Protein AF-A0A1M5Y5P0-F1 (afdb_monomer_lite)

Sequence (72 aa):
MNLVDKIVTSVGLLASLAAAGFWLWGSLIEVPDNIDTIVGELQRVGRLNAWAALAALIAALCAAHAFWRQMT

Radius of gyration: 16.72 Å; chains: 1; bounding box: 42×16×46 Å

Structure (mmCIF, N/CA/C/O backbone):
data_AF-A0A1M5Y5P0-F1
#
_entry.id   AF-A0A1M5Y5P0-F1
#
loop_
_atom_site.group_PDB
_atom_site.id
_atom_site.type_symbol
_atom_site.label_atom_id
_atom_site.label_alt_id
_atom_site.label_comp_id
_atom_site.label_asym_id
_atom_site.label_entity_id
_atom_site.label_seq_id
_atom_site.pdbx_PDB_ins_code
_atom_site.Cartn_x
_atom_site.Cartn_y
_atom_site.Cartn_z
_atom_site.occupancy
_atom_site.B_iso_or_equiv
_atom_site.auth_seq_id
_atom_site.auth_comp_id
_atom_site.auth_asym_id
_atom_site.auth_atom_id
_atom_site.pdbx_PDB_model_num
ATOM 1 N N . MET A 1 1 ? 14.856 -8.003 -17.978 1.00 66.88 1 MET A N 1
ATOM 2 C CA . MET A 1 1 ? 14.346 -7.298 -16.781 1.00 66.88 1 MET A CA 1
ATOM 3 C C . MET A 1 1 ? 15.533 -6.935 -15.907 1.00 66.88 1 MET A C 1
ATOM 5 O O . MET A 1 1 ? 16.209 -7.848 -15.431 1.00 66.88 1 MET A O 1
ATOM 9 N N . ASN A 1 2 ? 15.839 -5.644 -15.774 1.00 87.25 2 ASN A N 1
ATOM 10 C CA . ASN A 1 2 ? 17.000 -5.206 -14.996 1.00 87.25 2 ASN A CA 1
ATOM 11 C C . ASN A 1 2 ? 16.734 -5.359 -13.493 1.00 87.25 2 ASN A C 1
ATOM 13 O O . ASN A 1 2 ? 15.588 -5.498 -13.062 1.00 87.25 2 ASN A O 1
ATOM 17 N N . LEU A 1 3 ? 17.799 -5.350 -12.686 1.00 91.25 3 LEU A N 1
ATOM 18 C CA . LEU A 1 3 ? 17.701 -5.492 -11.229 1.00 91.25 3 LEU A CA 1
ATOM 19 C C . LEU A 1 3 ? 16.748 -4.452 -10.611 1.00 91.25 3 LEU A C 1
ATOM 21 O O . LEU A 1 3 ? 15.954 -4.792 -9.741 1.00 91.25 3 LEU A O 1
ATOM 25 N N . VAL A 1 4 ? 16.772 -3.217 -11.124 1.00 90.00 4 VAL A N 1
ATOM 26 C CA . VAL A 1 4 ? 15.877 -2.127 -10.703 1.00 90.00 4 VAL A CA 1
ATOM 27 C C . VAL A 1 4 ? 14.408 -2.482 -10.944 1.00 90.00 4 VAL A C 1
ATOM 29 O O . VAL A 1 4 ? 13.599 -2.358 -10.030 1.00 90.00 4 VAL A O 1
ATOM 32 N N . ASP A 1 5 ? 14.066 -3.004 -12.126 1.00 89.56 5 ASP A N 1
ATOM 33 C CA . ASP A 1 5 ? 12.685 -3.382 -12.460 1.00 89.56 5 ASP A CA 1
ATOM 34 C C . ASP A 1 5 ? 12.166 -4.479 -11.510 1.00 89.56 5 ASP A C 1
ATOM 36 O O . ASP A 1 5 ? 11.014 -4.446 -11.074 1.00 89.56 5 ASP A O 1
ATOM 40 N N . LYS A 1 6 ? 13.034 -5.432 -11.133 1.00 91.88 6 LYS A N 1
ATOM 41 C CA . LYS A 1 6 ? 12.701 -6.476 -10.151 1.00 91.88 6 LYS A CA 1
ATOM 42 C C . LYS A 1 6 ? 12.421 -5.885 -8.771 1.00 91.88 6 LYS A C 1
ATOM 44 O O . LYS A 1 6 ? 11.423 -6.248 -8.160 1.00 91.88 6 LYS A O 1
ATOM 49 N N . ILE A 1 7 ? 13.270 -4.971 -8.296 1.00 94.19 7 ILE A N 1
ATOM 50 C CA . ILE A 1 7 ? 13.094 -4.321 -6.989 1.00 94.19 7 ILE A CA 1
ATOM 51 C C . ILE A 1 7 ? 11.785 -3.527 -6.963 1.00 94.19 7 ILE A C 1
ATOM 53 O O . ILE A 1 7 ? 10.986 -3.714 -6.049 1.00 94.19 7 ILE A O 1
ATOM 57 N N . VAL A 1 8 ? 11.529 -2.700 -7.981 1.00 93.25 8 VAL A N 1
ATOM 58 C CA . VAL A 1 8 ? 10.308 -1.881 -8.066 1.00 93.25 8 VAL A CA 1
ATOM 59 C C . VAL A 1 8 ? 9.056 -2.757 -8.084 1.00 93.25 8 VAL A C 1
ATOM 61 O O . VAL A 1 8 ? 8.097 -2.467 -7.372 1.00 93.25 8 VAL A O 1
ATOM 64 N N . THR A 1 9 ? 9.074 -3.859 -8.836 1.00 93.00 9 THR A N 1
ATOM 65 C CA . THR A 1 9 ? 7.937 -4.790 -8.895 1.00 93.00 9 THR A CA 1
ATOM 66 C C . THR A 1 9 ? 7.695 -5.468 -7.545 1.00 93.00 9 THR A C 1
ATOM 68 O O . THR A 1 9 ? 6.555 -5.534 -7.089 1.00 93.00 9 THR A O 1
ATOM 71 N N . SER A 1 10 ? 8.753 -5.922 -6.865 1.00 94.38 10 SER A N 1
ATOM 72 C CA . SER A 1 10 ? 8.641 -6.527 -5.531 1.00 94.38 10 SER A CA 1
ATOM 73 C C . SER A 1 10 ? 8.119 -5.539 -4.485 1.00 94.38 10 SER A C 1
ATOM 75 O O . SER A 1 10 ? 7.262 -5.899 -3.681 1.00 94.38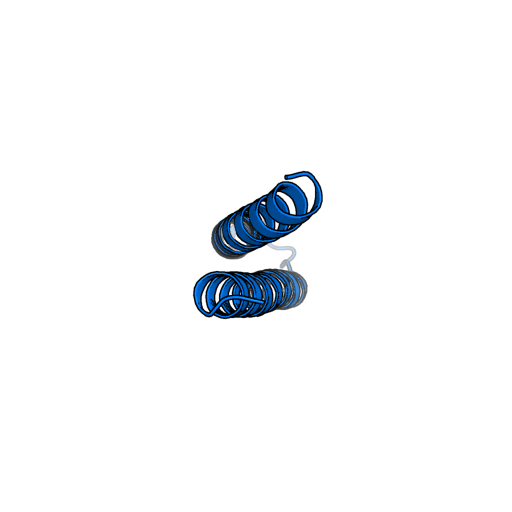 10 SER A O 1
ATOM 77 N N . VAL A 1 11 ? 8.590 -4.287 -4.508 1.00 96.19 11 VAL A N 1
ATOM 78 C CA . VAL A 1 11 ? 8.085 -3.228 -3.620 1.00 96.19 11 VAL A CA 1
ATOM 79 C C . VAL A 1 11 ? 6.611 -2.948 -3.905 1.00 96.19 11 VAL A C 1
ATOM 81 O O . VAL A 1 11 ? 5.818 -2.905 -2.968 1.00 96.19 11 VAL A O 1
ATOM 84 N N . GLY A 1 12 ? 6.222 -2.835 -5.177 1.00 94.94 12 GLY A N 1
ATOM 85 C CA . GLY A 1 12 ? 4.827 -2.632 -5.569 1.00 94.94 12 GLY A CA 1
ATOM 86 C C . GLY A 1 12 ? 3.908 -3.767 -5.111 1.00 94.94 12 GLY A C 1
ATOM 87 O O . GLY A 1 12 ? 2.812 -3.509 -4.612 1.00 94.94 12 GLY A O 1
ATOM 88 N N . LEU A 1 13 ? 4.373 -5.016 -5.203 1.00 96.62 13 LEU A N 1
ATOM 89 C CA . LEU A 1 13 ? 3.649 -6.188 -4.708 1.00 96.62 13 LEU A CA 1
ATOM 90 C C . LEU A 1 13 ? 3.438 -6.120 -3.190 1.00 96.62 13 LEU A C 1
ATOM 92 O O . LEU A 1 13 ? 2.309 -6.246 -2.721 1.00 96.62 13 LEU A O 1
ATOM 96 N N . LEU A 1 14 ? 4.508 -5.890 -2.423 1.00 97.50 14 LEU A N 1
ATOM 97 C CA . LEU A 1 14 ? 4.432 -5.807 -0.962 1.00 97.50 14 LEU A CA 1
ATOM 98 C C . LEU A 1 14 ? 3.557 -4.637 -0.501 1.00 97.50 14 LEU A C 1
ATOM 100 O O . LEU A 1 14 ? 2.754 -4.797 0.415 1.00 97.50 14 LEU A O 1
ATOM 104 N N . ALA A 1 15 ? 3.665 -3.484 -1.160 1.00 95.69 15 ALA A N 1
ATOM 105 C CA . ALA A 1 15 ? 2.839 -2.317 -0.875 1.00 95.69 15 ALA A CA 1
ATOM 106 C C . ALA A 1 15 ? 1.351 -2.587 -1.165 1.00 95.69 15 ALA A C 1
ATOM 108 O O . ALA A 1 15 ? 0.492 -2.218 -0.367 1.00 95.69 15 ALA A O 1
ATOM 109 N N . SER A 1 16 ? 1.044 -3.310 -2.246 1.00 95.69 16 SER A N 1
ATOM 110 C CA . SER A 1 16 ? -0.331 -3.721 -2.571 1.00 95.69 16 SER A CA 1
ATOM 111 C C . SER A 1 16 ? -0.904 -4.669 -1.516 1.00 95.69 16 SER A C 1
ATOM 113 O O . SER A 1 16 ? -2.040 -4.495 -1.077 1.00 95.69 16 SER A O 1
ATOM 115 N N . LEU A 1 17 ? -0.109 -5.647 -1.066 1.00 97.00 17 LEU A N 1
ATOM 116 C CA . LEU A 1 17 ? -0.503 -6.568 0.003 1.00 97.00 17 LEU A CA 1
ATOM 117 C C . LEU A 1 17 ? -0.717 -5.840 1.332 1.00 97.00 17 LEU A C 1
ATOM 119 O O . LEU A 1 17 ? -1.683 -6.128 2.033 1.00 97.00 17 LEU A O 1
ATOM 123 N N . ALA A 1 18 ? 0.141 -4.874 1.666 1.00 95.81 18 ALA A N 1
ATOM 124 C CA . ALA A 1 18 ? -0.022 -4.053 2.860 1.00 95.81 18 ALA A CA 1
ATOM 125 C C . ALA A 1 18 ? -1.313 -3.221 2.800 1.00 95.81 18 ALA A C 1
ATOM 127 O O . ALA A 1 18 ? -2.074 -3.217 3.766 1.00 95.81 18 ALA A O 1
ATOM 128 N N . ALA A 1 19 ? -1.603 -2.578 1.663 1.00 95.75 19 ALA A N 1
ATOM 129 C CA . ALA A 1 19 ? -2.845 -1.830 1.463 1.00 95.75 19 ALA A CA 1
ATOM 130 C C . ALA A 1 19 ? -4.082 -2.724 1.640 1.00 95.75 19 ALA A C 1
ATOM 132 O O . ALA A 1 19 ? -4.986 -2.391 2.407 1.00 95.75 19 ALA A O 1
ATOM 133 N N . ALA A 1 20 ? -4.083 -3.897 0.998 1.00 95.38 20 ALA A N 1
ATOM 134 C CA . ALA A 1 20 ? -5.148 -4.884 1.142 1.00 95.38 20 ALA A CA 1
ATOM 135 C C . ALA A 1 20 ? -5.300 -5.363 2.595 1.00 95.38 20 ALA A C 1
ATOM 137 O O . ALA A 1 20 ? -6.420 -5.462 3.092 1.00 95.38 20 ALA A O 1
ATOM 138 N N . GLY A 1 21 ? -4.190 -5.602 3.298 1.00 95.88 21 GLY A N 1
ATOM 139 C CA . GLY A 1 21 ? -4.189 -5.987 4.709 1.00 95.88 21 GLY A CA 1
ATOM 140 C C . GLY A 1 21 ? -4.788 -4.914 5.620 1.00 95.88 21 GLY A C 1
ATOM 141 O O . GLY A 1 21 ? -5.603 -5.234 6.484 1.00 95.88 21 GLY A O 1
ATOM 142 N N . PHE A 1 22 ? -4.449 -3.640 5.407 1.00 94.94 22 PHE A N 1
ATOM 143 C CA . PHE A 1 22 ? -5.024 -2.535 6.178 1.00 94.94 22 PHE A CA 1
ATOM 144 C C . PHE A 1 22 ? -6.521 -2.353 5.919 1.00 94.94 22 PHE A C 1
ATOM 146 O O . PHE A 1 22 ? -7.269 -2.130 6.871 1.00 94.94 22 PHE A O 1
ATOM 153 N N . TRP A 1 23 ? -6.981 -2.483 4.672 1.00 94.94 23 TRP A N 1
ATOM 154 C CA . TRP A 1 23 ? -8.416 -2.431 4.371 1.00 94.94 23 TRP A CA 1
ATOM 155 C C . TRP A 1 23 ? -9.176 -3.633 4.920 1.00 94.94 23 TRP A C 1
ATOM 157 O O . TRP A 1 23 ? -10.260 -3.453 5.471 1.00 94.94 23 TRP A O 1
ATOM 167 N N . LEU A 1 24 ? -8.598 -4.835 4.844 1.00 94.62 24 LEU A N 1
ATOM 168 C CA . LEU A 1 24 ? -9.185 -6.021 5.458 1.00 94.62 24 LEU A CA 1
ATOM 169 C C . LEU A 1 24 ? -9.308 -5.834 6.972 1.00 94.62 24 LEU A C 1
ATOM 171 O O . LEU A 1 24 ? -10.381 -6.052 7.525 1.00 94.62 24 LEU A O 1
ATOM 175 N N . TRP A 1 25 ? -8.256 -5.356 7.639 1.00 92.38 25 TRP A N 1
ATOM 176 C CA . TRP A 1 25 ? -8.328 -5.043 9.064 1.00 92.38 25 TRP A CA 1
ATOM 177 C C . TRP A 1 25 ? -9.397 -3.985 9.356 1.00 92.38 25 TRP A C 1
ATOM 179 O O . TRP A 1 25 ? -10.221 -4.184 10.243 1.00 92.38 25 TRP A O 1
ATOM 189 N N . GLY A 1 26 ? -9.447 -2.903 8.576 1.00 90.19 26 GLY A N 1
ATOM 190 C CA . GLY A 1 26 ? -10.492 -1.887 8.698 1.00 90.19 26 GLY A CA 1
ATOM 191 C C . GLY A 1 26 ? -11.904 -2.473 8.595 1.00 90.19 26 GLY A C 1
ATOM 192 O O . GLY A 1 26 ? -12.766 -2.104 9.384 1.00 90.19 26 GLY A O 1
ATOM 193 N N . SER A 1 27 ? -12.125 -3.427 7.684 1.00 90.38 27 SER A N 1
ATOM 194 C CA . SER A 1 27 ? -13.427 -4.083 7.496 1.00 90.38 27 SER A CA 1
ATOM 195 C C . SER A 1 27 ? -13.860 -4.993 8.648 1.00 90.38 27 SER A C 1
ATOM 197 O O . SER A 1 27 ? -15.047 -5.269 8.785 1.00 90.38 27 SER A O 1
ATOM 199 N N . LEU A 1 28 ? -12.916 -5.447 9.478 1.00 93.00 28 LEU A N 1
ATOM 200 C CA . LEU A 1 28 ? -13.178 -6.306 10.639 1.00 93.00 28 LEU A CA 1
ATOM 201 C C . LEU A 1 28 ? -13.460 -5.509 11.922 1.00 93.00 28 LEU A C 1
ATOM 203 O O . LEU A 1 28 ? -13.707 -6.109 12.965 1.00 93.00 28 LEU A O 1
ATOM 207 N N . ILE A 1 29 ? -13.384 -4.177 11.880 1.00 88.19 29 ILE A N 1
ATOM 208 C CA . ILE A 1 29 ? -13.731 -3.333 13.025 1.00 88.19 29 ILE A CA 1
ATOM 209 C C . ILE A 1 29 ? -15.253 -3.202 13.083 1.00 88.19 29 ILE A C 1
ATOM 211 O O . ILE A 1 29 ? -15.867 -2.585 12.214 1.00 88.19 29 ILE A O 1
ATOM 215 N N . GLU A 1 30 ? -15.852 -3.774 14.125 1.00 87.50 30 GLU A N 1
ATOM 216 C CA . GLU A 1 30 ? -17.268 -3.587 14.434 1.00 87.50 30 GLU A CA 1
ATOM 217 C C . GLU A 1 30 ? -17.526 -2.140 14.863 1.00 87.50 30 GLU A C 1
ATOM 219 O O . GLU A 1 30 ? -16.815 -1.585 15.703 1.00 87.50 30 GLU A O 1
ATOM 224 N N . VAL A 1 31 ? -18.549 -1.522 14.275 1.00 82.69 31 VAL A N 1
ATOM 225 C CA . VAL A 1 31 ? -18.957 -0.155 14.603 1.00 82.69 31 VAL A CA 1
ATOM 226 C C . VAL A 1 31 ? -20.044 -0.230 15.682 1.00 82.69 31 VAL A C 1
ATOM 228 O O . VAL A 1 31 ? -21.120 -0.749 15.395 1.00 82.69 31 VAL A O 1
ATOM 231 N N . PRO A 1 32 ? -19.783 0.240 16.916 1.00 82.44 32 PRO A N 1
ATOM 232 C CA . PRO A 1 32 ? -20.726 0.122 18.027 1.00 82.44 32 PRO A CA 1
ATOM 233 C C . PRO A 1 32 ? -21.863 1.148 17.934 1.00 82.44 32 PRO A C 1
ATOM 235 O O . PRO A 1 32 ? -21.636 2.285 17.549 1.00 82.44 32 PRO A O 1
ATOM 238 N N . ASP A 1 33 ? -23.064 0.810 18.403 1.00 82.44 33 ASP A N 1
ATOM 239 C CA . ASP A 1 33 ? -24.250 1.685 18.290 1.00 82.44 33 ASP A CA 1
ATOM 240 C C . ASP A 1 33 ? -24.268 2.880 19.271 1.00 82.44 33 ASP A C 1
ATOM 242 O O . ASP A 1 33 ? -25.165 3.724 19.235 1.00 82.44 33 ASP A O 1
ATOM 246 N N . ASN A 1 34 ? -23.278 2.975 20.166 1.00 84.81 34 ASN A N 1
ATOM 247 C CA . ASN A 1 34 ? -23.126 4.091 21.098 1.00 84.81 34 ASN A CA 1
ATOM 248 C C . ASN A 1 34 ? -22.293 5.219 20.470 1.00 84.81 34 ASN A C 1
ATOM 250 O O . ASN A 1 34 ? -21.111 5.021 20.180 1.00 84.81 34 ASN A O 1
ATOM 254 N N . ILE A 1 35 ? -22.874 6.416 20.331 1.00 74.81 35 ILE A N 1
ATOM 255 C CA . ILE A 1 35 ? -22.250 7.573 19.663 1.00 74.81 35 ILE A CA 1
ATOM 256 C C . ILE A 1 35 ? -20.882 7.934 20.261 1.00 74.81 35 ILE A C 1
ATOM 258 O O . ILE A 1 35 ? -19.942 8.187 19.506 1.00 74.81 35 ILE A O 1
ATOM 262 N N . ASP A 1 36 ? -20.724 7.892 21.585 1.00 78.38 36 ASP A N 1
ATOM 263 C CA . ASP A 1 36 ? -19.447 8.239 22.229 1.00 78.38 36 ASP A CA 1
ATOM 264 C C . ASP A 1 36 ? -18.326 7.250 21.871 1.00 78.38 36 ASP A C 1
ATOM 266 O O . ASP A 1 36 ? -17.152 7.610 21.786 1.00 78.38 36 ASP A O 1
ATOM 270 N N . THR A 1 37 ? -18.685 5.989 21.622 1.00 79.38 37 THR A N 1
ATOM 271 C CA . THR A 1 37 ? -17.743 4.927 21.240 1.00 79.38 37 THR A CA 1
ATOM 272 C C . THR A 1 37 ? -17.520 4.890 19.722 1.00 79.38 37 THR A C 1
ATOM 274 O O . THR A 1 37 ? -16.410 4.610 19.265 1.00 79.38 37 THR A O 1
ATOM 277 N N . ILE A 1 38 ? -18.537 5.263 18.936 1.00 88.00 38 ILE A N 1
ATOM 278 C CA . ILE A 1 38 ? -1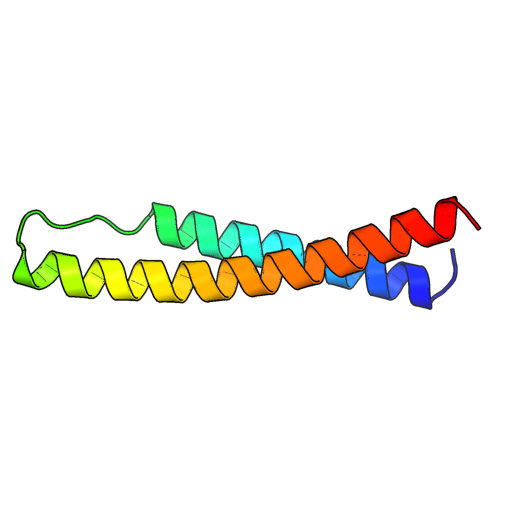8.502 5.294 17.466 1.00 88.00 38 ILE A CA 1
ATOM 279 C C . ILE A 1 38 ? -17.419 6.239 16.944 1.00 88.00 38 ILE A C 1
ATOM 281 O O . ILE A 1 38 ? -16.709 5.906 15.996 1.00 88.00 38 ILE A O 1
ATOM 285 N N . VAL A 1 39 ? -17.246 7.405 17.576 1.00 87.62 39 VAL A N 1
ATOM 286 C CA . VAL A 1 39 ? -16.257 8.402 17.140 1.00 87.62 39 VAL A CA 1
ATOM 287 C C . VAL A 1 39 ? -14.836 7.859 17.303 1.00 87.62 39 VAL A C 1
ATOM 289 O O . VAL A 1 39 ? -13.997 8.053 16.420 1.00 87.62 39 VAL A O 1
ATOM 292 N N . GLY A 1 40 ? -14.567 7.140 18.397 1.00 87.56 40 GLY A N 1
ATOM 293 C CA . GLY A 1 40 ? -13.266 6.520 18.653 1.00 87.56 40 GLY A CA 1
ATOM 294 C C . GLY A 1 40 ? -12.904 5.464 17.608 1.00 87.56 40 GLY A C 1
ATOM 295 O O . GLY A 1 40 ? -11.794 5.487 17.059 1.00 87.56 40 GLY A O 1
ATOM 296 N N . GLU A 1 41 ? -13.853 4.590 17.268 1.00 88.56 41 GLU A N 1
ATOM 297 C CA . GLU A 1 41 ? -13.645 3.561 16.243 1.00 88.56 41 GLU A CA 1
ATOM 298 C C . GLU A 1 41 ? -13.555 4.163 14.834 1.00 88.56 41 GLU A C 1
ATOM 300 O O . GLU A 1 41 ? -12.670 3.784 14.068 1.00 88.56 41 GLU A O 1
ATOM 305 N N . LEU A 1 42 ? -14.348 5.189 14.505 1.00 88.25 42 LEU A N 1
ATOM 306 C CA . LEU A 1 42 ? -14.226 5.907 13.229 1.00 88.25 42 LEU A CA 1
ATOM 307 C C . LEU A 1 42 ? -12.851 6.558 13.056 1.00 88.25 42 LEU A C 1
ATOM 309 O O . LEU A 1 42 ? -12.260 6.480 11.979 1.00 88.25 42 LEU A O 1
ATOM 313 N N . GLN A 1 43 ? -12.290 7.161 14.108 1.00 91.69 43 GLN A N 1
ATOM 314 C CA . GLN A 1 43 ? -10.926 7.691 14.053 1.00 91.69 43 GLN A CA 1
ATOM 315 C C . GLN A 1 43 ? -9.885 6.580 13.872 1.00 91.69 43 GLN A C 1
ATOM 317 O O . GLN A 1 43 ? -8.886 6.776 13.175 1.00 91.69 43 GLN A O 1
ATOM 322 N N . ARG A 1 44 ? -10.093 5.409 14.482 1.00 89.38 44 ARG A N 1
ATOM 323 C CA . ARG A 1 44 ? -9.210 4.247 14.323 1.00 89.38 44 ARG A CA 1
ATOM 324 C C . ARG A 1 44 ? -9.256 3.695 12.899 1.00 89.38 44 ARG A C 1
ATOM 326 O O . ARG A 1 44 ? -8.193 3.517 12.303 1.00 89.38 44 ARG A O 1
ATOM 333 N N . VAL A 1 45 ? -10.449 3.502 12.342 1.00 92.31 45 VAL A N 1
ATOM 334 C CA . VAL A 1 45 ? -10.656 3.109 10.939 1.00 92.31 45 VAL A CA 1
ATOM 335 C C . VAL A 1 45 ? -10.058 4.158 10.001 1.00 92.31 45 VAL A C 1
ATOM 337 O O . VAL A 1 45 ? -9.349 3.806 9.062 1.00 92.31 45 VAL A O 1
ATOM 340 N N . GLY A 1 46 ? -10.241 5.448 10.293 1.00 92.44 46 GLY A N 1
ATOM 341 C CA . GLY A 1 46 ? -9.644 6.546 9.531 1.00 92.44 46 GLY A CA 1
ATOM 342 C C . GLY A 1 46 ? -8.114 6.493 9.501 1.00 92.44 46 GLY A C 1
ATOM 343 O O . GLY A 1 46 ? -7.515 6.633 8.434 1.00 92.44 46 GLY A O 1
ATOM 344 N N . ARG A 1 47 ? -7.464 6.216 10.641 1.00 94.81 47 ARG A N 1
ATOM 345 C CA . ARG A 1 47 ? -6.005 6.014 10.701 1.00 94.81 47 ARG A CA 1
ATOM 346 C C . ARG A 1 47 ? -5.563 4.800 9.885 1.00 94.81 47 ARG A C 1
ATOM 348 O O . ARG A 1 47 ? -4.581 4.897 9.156 1.00 94.81 47 ARG A O 1
ATOM 355 N N . LEU A 1 48 ? -6.281 3.679 9.974 1.00 93.75 48 LEU A N 1
ATOM 356 C CA . LEU A 1 48 ? -5.991 2.489 9.164 1.00 93.75 48 LEU A CA 1
ATOM 357 C C . LEU A 1 48 ? -6.141 2.775 7.667 1.00 93.75 48 LEU A C 1
ATOM 359 O O . LEU A 1 48 ? -5.282 2.382 6.882 1.00 93.75 48 LEU A O 1
ATOM 363 N N . ASN A 1 49 ? -7.172 3.524 7.275 1.00 94.19 49 ASN A N 1
ATOM 364 C CA . ASN A 1 49 ? -7.385 3.911 5.886 1.00 94.19 49 ASN A CA 1
ATOM 365 C C . ASN A 1 49 ? -6.286 4.851 5.367 1.00 94.19 49 ASN A C 1
ATOM 367 O O . ASN A 1 49 ? -5.874 4.728 4.219 1.00 94.19 49 ASN A O 1
ATOM 371 N N . ALA A 1 50 ? -5.758 5.748 6.206 1.00 95.62 50 ALA A N 1
ATOM 372 C CA . ALA A 1 50 ? -4.615 6.585 5.836 1.00 95.62 50 ALA A CA 1
ATOM 373 C C . ALA A 1 50 ? -3.359 5.743 5.537 1.00 95.62 50 ALA A C 1
ATOM 375 O O . ALA A 1 50 ? -2.682 5.978 4.535 1.00 95.62 50 ALA A O 1
ATOM 376 N N . TRP A 1 51 ? -3.080 4.719 6.353 1.00 96.12 51 TRP A N 1
ATOM 377 C CA . TRP A 1 51 ? -1.989 3.771 6.095 1.00 96.12 51 TRP A CA 1
ATOM 378 C C . TRP A 1 51 ? -2.228 2.928 4.839 1.00 96.12 51 TRP A C 1
ATOM 380 O O . TRP A 1 51 ? -1.309 2.757 4.037 1.00 96.12 51 TRP A O 1
ATOM 390 N N . ALA A 1 52 ? -3.462 2.459 4.629 1.00 95.19 52 ALA A N 1
ATOM 391 C CA . ALA A 1 52 ? -3.849 1.736 3.421 1.00 95.19 52 ALA A CA 1
ATOM 392 C C . ALA A 1 52 ? -3.637 2.588 2.161 1.00 95.19 52 ALA A C 1
ATOM 394 O O . ALA A 1 52 ? -3.031 2.127 1.196 1.00 95.19 52 ALA A O 1
ATOM 395 N N . ALA A 1 53 ? -4.069 3.852 2.191 1.00 95.69 53 ALA A N 1
ATOM 396 C CA . ALA A 1 53 ? -3.926 4.790 1.083 1.00 95.69 53 ALA A CA 1
ATOM 397 C C . ALA A 1 53 ? -2.456 5.106 0.770 1.00 95.69 53 ALA A C 1
ATOM 399 O O . ALA A 1 53 ? -2.080 5.161 -0.400 1.00 95.69 53 ALA A O 1
ATOM 400 N N . LEU A 1 54 ? -1.605 5.259 1.791 1.00 96.69 54 LEU A N 1
ATOM 401 C CA . LEU A 1 54 ? -0.165 5.447 1.593 1.00 96.69 54 LEU A CA 1
ATOM 402 C C . LEU A 1 54 ? 0.474 4.223 0.922 1.00 96.69 54 LEU A C 1
ATOM 404 O O . LEU A 1 54 ? 1.237 4.365 -0.034 1.00 96.69 54 LEU A O 1
ATOM 408 N N . ALA A 1 55 ? 0.143 3.020 1.392 1.00 95.62 55 ALA A N 1
ATOM 409 C CA . ALA A 1 55 ? 0.627 1.781 0.791 1.00 95.62 55 ALA A CA 1
ATOM 410 C C . ALA A 1 55 ? 0.132 1.628 -0.661 1.00 95.62 55 ALA A C 1
ATOM 412 O O . ALA A 1 55 ? 0.914 1.302 -1.556 1.00 95.62 55 ALA A O 1
ATOM 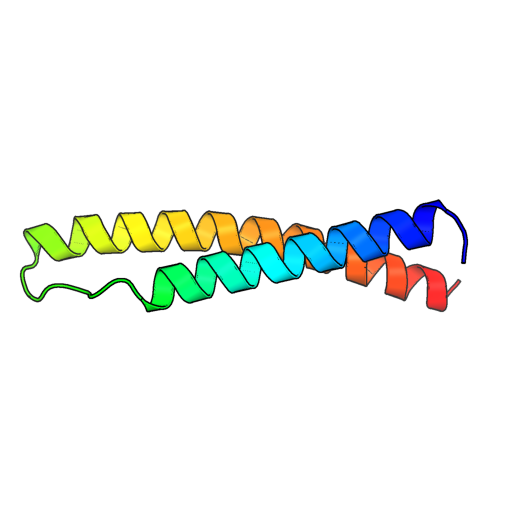413 N N . ALA A 1 56 ? -1.134 1.961 -0.925 1.00 96.50 56 ALA A N 1
ATOM 414 C CA . ALA A 1 56 ? -1.707 1.957 -2.268 1.00 96.50 56 ALA A CA 1
ATOM 415 C C . ALA A 1 56 ? -1.033 2.980 -3.197 1.00 96.50 56 ALA A C 1
ATOM 417 O O . ALA A 1 56 ? -0.794 2.675 -4.364 1.00 96.50 56 ALA A O 1
ATOM 418 N N . LEU A 1 57 ? -0.666 4.163 -2.693 1.00 97.75 57 LEU A N 1
ATOM 419 C CA . LEU A 1 57 ? 0.078 5.165 -3.458 1.0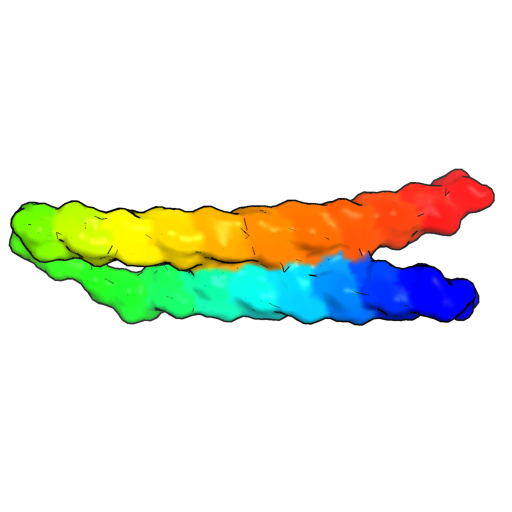0 97.75 57 LEU A CA 1
ATOM 420 C C . LEU A 1 57 ? 1.452 4.636 -3.889 1.00 97.75 57 LEU A C 1
ATOM 422 O O . LEU A 1 57 ? 1.823 4.773 -5.053 1.00 97.75 57 LEU A O 1
ATOM 426 N N . ILE A 1 58 ? 2.194 4.002 -2.977 1.00 96.69 58 ILE A N 1
ATOM 427 C CA . ILE A 1 58 ? 3.496 3.395 -3.295 1.00 96.69 58 ILE A CA 1
ATOM 428 C C . ILE A 1 58 ? 3.324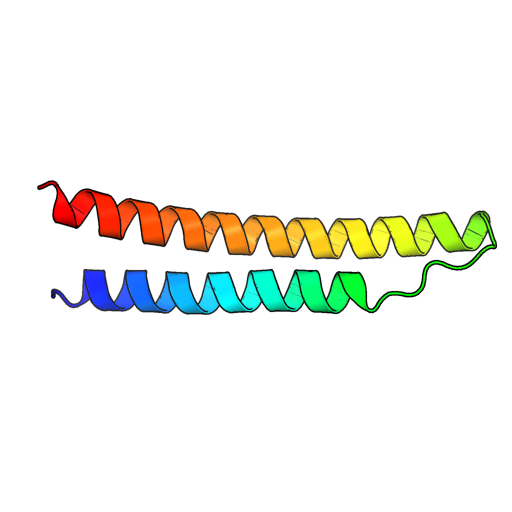 2.315 -4.369 1.00 96.69 58 ILE A C 1
ATOM 430 O O . ILE A 1 58 ? 4.051 2.313 -5.363 1.00 96.69 58 ILE A O 1
ATOM 434 N N . ALA A 1 59 ? 2.328 1.440 -4.214 1.00 96.00 59 ALA A N 1
ATOM 435 C CA . ALA A 1 59 ? 2.008 0.422 -5.209 1.00 96.00 59 ALA A CA 1
ATOM 436 C C . ALA A 1 59 ? 1.673 1.029 -6.582 1.00 96.00 59 ALA A C 1
ATOM 438 O O . ALA A 1 59 ? 2.190 0.567 -7.602 1.00 96.00 59 ALA A O 1
ATOM 439 N N . ALA A 1 60 ? 0.865 2.091 -6.609 1.00 96.62 60 ALA A N 1
ATOM 440 C CA . ALA A 1 60 ? 0.490 2.793 -7.832 1.00 96.62 60 ALA A CA 1
ATOM 441 C C . ALA A 1 60 ? 1.702 3.427 -8.530 1.00 96.62 60 ALA A C 1
ATOM 443 O O . ALA A 1 60 ? 1.823 3.320 -9.749 1.00 96.62 60 ALA A O 1
ATOM 444 N N . LEU A 1 61 ? 2.638 4.021 -7.781 1.00 97.12 61 LEU A N 1
ATOM 445 C CA . LEU A 1 61 ? 3.887 4.557 -8.337 1.00 97.12 61 LEU A CA 1
ATOM 446 C C . LEU A 1 61 ? 4.769 3.452 -8.936 1.00 97.12 61 LEU A C 1
ATOM 448 O O .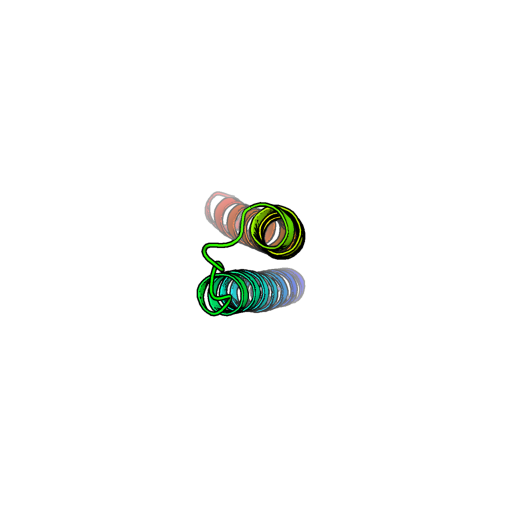 LEU A 1 61 ? 5.319 3.626 -10.025 1.00 97.12 61 LEU A O 1
ATOM 452 N N . CYS A 1 62 ? 4.873 2.296 -8.274 1.00 94.69 62 CYS A N 1
ATOM 453 C CA . CYS A 1 62 ? 5.599 1.143 -8.812 1.00 94.69 62 CYS A CA 1
ATOM 454 C C . CYS A 1 62 ? 4.957 0.611 -10.105 1.00 94.69 62 CYS A C 1
ATOM 456 O O . CYS A 1 62 ? 5.668 0.318 -11.069 1.00 94.69 62 CYS A O 1
ATOM 458 N N . ALA A 1 63 ? 3.625 0.527 -10.149 1.00 93.31 63 ALA A N 1
ATOM 459 C CA . ALA A 1 63 ? 2.886 0.119 -11.342 1.00 93.31 63 ALA A CA 1
ATOM 460 C C . ALA A 1 63 ? 3.049 1.129 -12.489 1.00 93.31 63 ALA A C 1
ATOM 462 O O . ALA A 1 63 ? 3.309 0.732 -13.624 1.00 93.31 63 ALA A O 1
ATOM 463 N N . ALA A 1 64 ? 2.983 2.430 -12.192 1.00 94.44 64 ALA A N 1
ATOM 464 C CA . ALA A 1 64 ? 3.213 3.494 -13.165 1.00 94.44 64 ALA A CA 1
ATOM 465 C C . ALA A 1 64 ? 4.631 3.436 -13.754 1.00 94.44 64 ALA A C 1
ATOM 467 O O . ALA A 1 64 ? 4.794 3.552 -14.968 1.00 94.44 64 ALA A O 1
ATOM 468 N N . HIS A 1 65 ? 5.653 3.184 -12.927 1.00 92.81 65 HIS A N 1
ATOM 469 C CA . HIS A 1 65 ? 7.022 2.976 -13.405 1.00 92.81 65 HIS A CA 1
ATOM 470 C C . HIS A 1 65 ? 7.117 1.770 -14.349 1.00 92.81 65 HIS A C 1
ATOM 472 O O . HIS A 1 65 ? 7.705 1.871 -15.425 1.00 92.81 65 HIS A O 1
ATOM 478 N N . ALA A 1 66 ? 6.531 0.629 -13.972 1.00 90.69 66 ALA A N 1
ATOM 479 C CA . ALA A 1 66 ? 6.533 -0.565 -14.815 1.00 90.69 66 ALA A CA 1
ATOM 480 C C . ALA A 1 66 ? 5.827 -0.322 -16.160 1.00 90.69 66 ALA A C 1
ATOM 482 O O . ALA A 1 66 ? 6.332 -0.746 -17.196 1.00 90.69 66 ALA A O 1
ATOM 483 N N . PHE A 1 67 ? 4.706 0.401 -16.150 1.00 92.88 67 PHE A N 1
ATOM 484 C CA . PHE A 1 67 ? 3.977 0.785 -17.357 1.00 92.88 67 PHE A CA 1
ATOM 485 C C . PHE A 1 67 ? 4.795 1.729 -18.248 1.00 92.88 67 PHE A C 1
ATOM 487 O O . PHE A 1 67 ? 4.906 1.502 -19.450 1.00 92.88 67 PHE A O 1
ATOM 494 N N . TRP A 1 68 ? 5.447 2.740 -17.666 1.00 93.19 68 TRP A N 1
ATOM 495 C CA . TRP A 1 68 ? 6.323 3.656 -18.403 1.00 93.19 68 TRP A CA 1
ATOM 496 C C . TRP A 1 68 ? 7.454 2.919 -19.127 1.00 93.19 68 TRP A C 1
ATOM 498 O O . TRP A 1 68 ? 7.701 3.158 -20.305 1.00 93.19 68 TRP A O 1
ATOM 508 N N . ARG A 1 69 ? 8.083 1.952 -18.448 1.00 90.31 69 ARG A N 1
ATOM 509 C CA . ARG A 1 69 ? 9.154 1.110 -19.007 1.00 90.31 69 ARG A CA 1
ATOM 510 C C . ARG A 1 69 ? 8.701 0.207 -20.156 1.00 90.31 69 ARG A C 1
ATOM 512 O O . ARG A 1 69 ? 9.556 -0.302 -20.864 1.00 90.31 69 ARG A O 1
ATOM 519 N N . GLN A 1 70 ? 7.400 -0.031 -20.318 1.00 87.12 70 GLN A N 1
ATOM 520 C CA . GLN A 1 70 ? 6.863 -0.771 -21.466 1.00 87.12 70 GLN A CA 1
ATOM 521 C C . GLN A 1 70 ? 6.642 0.128 -22.689 1.00 87.12 70 GLN A C 1
ATOM 523 O O . GLN A 1 70 ? 6.571 -0.384 -23.802 1.00 87.12 70 GLN A O 1
ATOM 528 N N . MET A 1 71 ? 6.510 1.443 -22.492 1.00 83.06 71 MET A N 1
ATOM 529 C CA . MET A 1 71 ? 6.266 2.410 -23.569 1.00 83.06 71 MET A CA 1
ATOM 530 C C . MET A 1 71 ? 7.550 3.004 -24.162 1.00 83.06 71 MET A C 1
ATOM 532 O O . MET A 1 71 ? 7.505 3.524 -25.275 1.00 83.06 71 MET A O 1
ATOM 536 N N . THR A 1 72 ? 8.667 2.945 -23.432 1.00 78.75 72 THR A N 1
ATOM 537 C CA . THR A 1 72 ? 10.004 3.380 -23.879 1.00 78.75 72 THR A CA 1
ATOM 538 C C . THR A 1 72 ? 10.868 2.200 -24.284 1.00 78.75 72 THR A C 1
ATOM 540 O O . THR A 1 72 ? 11.505 2.271 -25.353 1.00 78.75 72 THR A O 1
#

Secondary structure (DSSP, 8-state):
--HHHHHHHHHHHHHHHHHHHHHHHHHT----S-HHHHHHHHHHHHHHHHHHHHHHHHHHHHHHHHHHHHH-

pLDDT: mean 91.31, std 5.88, range [66.88, 97.75]

Organism: NCBI:txid1437360

Foldseek 3Di:
DDPVLVVLQVLLVVLQVLLVVLVVVLVPDDQDPDPVVNVVNVVVSVVSNVSSVVSNVSNVVSVVVNVVVVVD